Protein AF-A0A2A2H842-F1 (afdb_monomer_lite)

pLDDT: mean 81.07, std 11.52, range [37.94, 93.62]

Foldseek 3Di:
DDDDDPDPVCVLPDPQWDDDPFFIWHQDPVRDIHTQGTPPDDSVSSVVSVVVVVCVVVVCVDPVNVVVVVCVDPVLVPDDPVVNVVVVVVVVVVPDPPD

Sequence (99 aa):
MARKRKNKEDNKLPSRVSKSKSSYYLKTKENKTIILGPLSMSMSELWSIYENKIHNIKKLLSFKELWNMYLNSRHFSELSVRSQKDKHCQCQLNSDPLC

Radius of gyration: 21.05 Å; chains: 1; bounding box: 42×31×56 Å

Structure (mmCIF, N/CA/C/O backbone):
data_AF-A0A2A2H842-F1
#
_entry.id   AF-A0A2A2H842-F1
#
loop_
_atom_site.group_PDB
_atom_site.id
_atom_site.type_symbol
_atom_site.label_atom_id
_atom_site.label_alt_id
_atom_site.label_comp_id
_atom_site.label_asym_id
_atom_site.label_entity_id
_atom_site.label_seq_id
_atom_site.pdbx_PDB_ins_code
_atom_site.Cartn_x
_atom_site.Cartn_y
_atom_site.Cartn_z
_atom_site.occupancy
_atom_site.B_iso_or_equiv
_atom_site.auth_seq_id
_atom_site.auth_comp_id
_atom_site.auth_asym_id
_atom_site.auth_atom_id
_atom_site.pdbx_PDB_model_num
ATOM 1 N N . MET A 1 1 ? -11.553 -20.986 -2.020 1.00 51.44 1 MET A N 1
ATOM 2 C CA . MET A 1 1 ? -12.494 -19.856 -1.817 1.00 51.44 1 MET A CA 1
ATOM 3 C C . MET A 1 1 ? -12.087 -19.062 -0.582 1.00 51.44 1 MET A C 1
ATOM 5 O O . MET A 1 1 ? -11.661 -19.675 0.391 1.00 51.44 1 MET A O 1
ATOM 9 N N . ALA A 1 2 ? -12.169 -17.727 -0.607 1.00 66.69 2 ALA A N 1
ATOM 10 C CA . ALA A 1 2 ? -11.853 -16.905 0.565 1.00 66.69 2 ALA A CA 1
ATOM 11 C C . ALA A 1 2 ? -12.814 -17.230 1.724 1.00 66.69 2 ALA A C 1
ATOM 13 O O . ALA A 1 2 ? -14.026 -17.319 1.525 1.00 66.69 2 ALA A O 1
ATOM 14 N N . ARG A 1 3 ? -12.282 -17.439 2.935 1.00 77.50 3 ARG A N 1
ATOM 15 C CA . ARG A 1 3 ? -13.103 -17.752 4.112 1.00 77.50 3 ARG A CA 1
ATOM 16 C C . ARG A 1 3 ? -13.932 -16.524 4.496 1.00 77.50 3 ARG A C 1
ATOM 18 O O . ARG A 1 3 ? -13.392 -15.421 4.577 1.00 77.50 3 ARG A O 1
ATOM 25 N N . LYS A 1 4 ? -15.228 -16.719 4.759 1.00 79.62 4 LYS A N 1
ATOM 26 C CA . LYS A 1 4 ? -16.096 -15.663 5.305 1.00 79.62 4 LYS A CA 1
ATOM 27 C C . LYS A 1 4 ? -15.535 -15.178 6.646 1.00 79.62 4 LYS A C 1
ATOM 29 O O . LYS A 1 4 ? -14.967 -15.964 7.411 1.00 79.62 4 LYS A O 1
ATOM 34 N N . ARG A 1 5 ? -15.671 -13.879 6.920 1.00 82.94 5 ARG A N 1
ATOM 35 C CA . ARG A 1 5 ? -15.220 -13.281 8.183 1.00 82.94 5 ARG A CA 1
ATOM 36 C C . ARG A 1 5 ? -16.032 -13.853 9.347 1.00 82.94 5 ARG A C 1
ATOM 38 O O . ARG A 1 5 ? -17.214 -14.146 9.192 1.00 82.94 5 ARG A O 1
ATOM 45 N N . LYS A 1 6 ? -15.388 -14.010 10.511 1.00 82.50 6 LYS A N 1
ATOM 46 C CA . LYS A 1 6 ? -16.052 -14.493 11.736 1.00 82.50 6 LYS A CA 1
ATOM 47 C C . LYS A 1 6 ? -17.104 -13.494 12.234 1.00 82.50 6 LYS A C 1
ATOM 49 O O . LYS A 1 6 ? -18.196 -13.899 12.605 1.00 82.50 6 LYS A O 1
ATOM 54 N N . ASN A 1 7 ? -16.789 -12.199 12.179 1.00 84.25 7 ASN A N 1
ATOM 55 C CA . ASN A 1 7 ? -17.705 -11.127 12.560 1.00 84.25 7 ASN A CA 1
ATOM 56 C C . ASN A 1 7 ? -18.415 -10.566 11.326 1.00 84.25 7 ASN A C 1
ATOM 58 O O . ASN A 1 7 ? -17.754 -10.206 10.350 1.00 84.25 7 ASN A O 1
ATOM 62 N N . LYS A 1 8 ? -19.746 -10.436 11.393 1.00 83.62 8 LYS A N 1
ATOM 63 C CA . LYS A 1 8 ? -20.558 -9.875 10.299 1.00 83.62 8 LYS A CA 1
ATOM 64 C C . LYS A 1 8 ? -20.314 -8.378 10.084 1.00 83.62 8 LYS A C 1
ATOM 66 O O . LYS A 1 8 ? -20.275 -7.944 8.938 1.00 83.62 8 LYS A O 1
ATOM 71 N N . GLU A 1 9 ? -20.065 -7.617 11.148 1.00 82.56 9 GLU A N 1
ATOM 72 C CA . GLU A 1 9 ? -19.774 -6.175 11.050 1.00 82.56 9 GLU A CA 1
ATOM 73 C C . GLU A 1 9 ? -18.519 -5.872 10.224 1.00 82.56 9 GLU A C 1
ATOM 75 O O . GLU A 1 9 ? -18.445 -4.868 9.517 1.00 82.56 9 GLU A O 1
ATOM 80 N N . ASP A 1 10 ? -17.551 -6.790 10.237 1.00 82.88 10 ASP A N 1
ATOM 81 C CA . ASP A 1 10 ? -16.288 -6.630 9.521 1.00 82.88 10 ASP A CA 1
ATOM 82 C C . ASP A 1 10 ? -16.440 -6.859 8.006 1.00 82.88 10 ASP A C 1
ATOM 84 O O . ASP A 1 10 ? -15.478 -6.670 7.264 1.00 82.88 10 ASP A O 1
ATOM 88 N N . ASN A 1 11 ? -17.623 -7.253 7.517 1.00 84.00 11 ASN A N 1
ATOM 89 C CA . ASN A 1 11 ? -17.885 -7.422 6.082 1.00 84.00 11 ASN A CA 1
ATOM 90 C C . ASN A 1 11 ? -17.833 -6.099 5.307 1.00 84.00 11 ASN A C 1
ATOM 92 O O . ASN A 1 11 ? -17.587 -6.119 4.106 1.00 84.00 11 ASN A O 1
ATOM 96 N N . LYS A 1 12 ? -18.023 -4.966 5.993 1.00 86.88 12 LYS A N 1
ATOM 97 C CA . LYS A 1 12 ? -17.911 -3.619 5.413 1.00 86.88 12 LYS A CA 1
ATOM 98 C C . LYS A 1 12 ? -16.454 -3.204 5.167 1.00 86.88 12 LYS A C 1
ATOM 100 O O . LYS A 1 12 ? -16.203 -2.216 4.484 1.00 86.88 12 LYS A O 1
ATOM 105 N N . LEU A 1 13 ? -15.491 -3.929 5.749 1.00 88.44 13 LEU A N 1
ATOM 106 C CA . LEU A 1 13 ? -14.075 -3.589 5.653 1.00 88.44 13 LEU A CA 1
ATOM 107 C C . LEU A 1 13 ? -13.489 -3.995 4.293 1.00 88.44 13 LEU A C 1
ATOM 109 O O . LEU A 1 13 ? -13.808 -5.083 3.792 1.00 88.44 13 LEU A O 1
ATOM 113 N N . PRO A 1 14 ? -12.536 -3.206 3.762 1.00 86.94 14 PRO A N 1
ATOM 114 C CA . PRO A 1 14 ? -11.838 -3.532 2.528 1.00 86.94 14 PRO A CA 1
ATOM 115 C C . PRO A 1 14 ? -11.165 -4.908 2.570 1.00 86.94 14 PRO A C 1
ATOM 117 O O . PRO A 1 14 ? -10.893 -5.492 3.629 1.00 86.94 14 PRO A O 1
ATOM 120 N N . SER A 1 15 ? -10.862 -5.441 1.387 1.00 87.00 15 SER A N 1
ATOM 121 C CA . SER A 1 15 ? -10.241 -6.759 1.266 1.00 87.00 15 SER A CA 1
ATOM 122 C C . SER A 1 15 ? -8.933 -6.832 2.062 1.00 87.00 15 SER A C 1
ATOM 124 O O . SER A 1 15 ? -8.121 -5.910 2.032 1.00 87.00 15 SER A O 1
ATOM 126 N N . ARG A 1 16 ? -8.721 -7.937 2.791 1.00 87.06 16 ARG A N 1
ATOM 127 C CA . ARG A 1 16 ? -7.510 -8.186 3.604 1.00 87.06 16 ARG A CA 1
ATOM 128 C C . ARG A 1 16 ? -7.247 -7.159 4.722 1.00 87.06 16 ARG A C 1
ATOM 130 O O . ARG A 1 16 ? -6.219 -7.264 5.394 1.00 87.06 16 ARG A O 1
ATOM 137 N N . VAL A 1 17 ? -8.170 -6.225 4.963 1.00 90.62 17 VAL A N 1
ATOM 138 C CA . VAL A 1 17 ? -8.145 -5.310 6.110 1.00 90.62 17 VAL A CA 1
ATOM 139 C C . VAL A 1 17 ? -8.872 -5.953 7.276 1.00 90.62 17 VAL A C 1
ATOM 141 O O . VAL A 1 17 ? -9.987 -6.447 7.125 1.00 90.62 17 VAL A O 1
ATOM 144 N N . SER A 1 18 ? -8.241 -5.978 8.442 1.00 88.81 18 SER A N 1
ATOM 145 C CA . SER A 1 18 ? -8.811 -6.503 9.683 1.00 88.81 18 SER A CA 1
ATOM 146 C C . SER A 1 18 ? -8.583 -5.518 10.822 1.00 88.81 18 SER A C 1
ATOM 148 O O . SER A 1 18 ? -7.689 -4.674 10.758 1.00 88.81 18 SER A O 1
ATOM 150 N N . LYS A 1 19 ? -9.405 -5.624 11.865 1.00 89.62 19 LYS A N 1
ATOM 151 C CA . LYS A 1 19 ? -9.253 -4.833 13.084 1.00 89.62 19 LYS A CA 1
ATOM 152 C C . LYS A 1 19 ? -8.407 -5.573 14.115 1.00 89.62 19 LYS A C 1
ATOM 154 O O . LYS A 1 19 ? -8.543 -6.784 14.293 1.00 89.62 19 LYS A O 1
ATOM 159 N N . SER A 1 20 ? -7.521 -4.834 14.763 1.00 88.81 20 SER A N 1
ATOM 160 C CA . SER A 1 20 ? -6.872 -5.197 16.019 1.00 88.81 20 SER A CA 1
ATOM 161 C C . SER A 1 20 ? -7.640 -4.557 17.183 1.00 88.81 20 SER A C 1
ATOM 163 O O . SER A 1 20 ? -8.666 -3.909 16.978 1.00 88.81 20 SER A O 1
ATOM 165 N N . LYS A 1 21 ? -7.135 -4.710 18.410 1.00 86.31 21 LYS A N 1
ATOM 166 C CA . LYS A 1 21 ? -7.689 -4.065 19.608 1.00 86.31 21 LYS A CA 1
ATOM 167 C C . LYS A 1 21 ? -7.634 -2.530 19.531 1.00 86.31 21 LYS A C 1
ATOM 169 O O . LYS A 1 21 ? -8.482 -1.877 20.121 1.00 86.31 21 LYS A O 1
ATOM 174 N N . SER A 1 22 ? -6.663 -1.967 18.808 1.00 84.88 22 SER A N 1
ATOM 175 C CA . SER A 1 22 ? -6.407 -0.517 18.758 1.00 84.88 22 SER A CA 1
ATOM 176 C C . SER A 1 22 ? -6.409 0.102 17.354 1.00 84.88 22 SER A C 1
ATOM 178 O O . SER A 1 22 ? -6.510 1.321 17.226 1.00 84.88 22 SER A O 1
ATOM 180 N N . SER A 1 23 ? -6.288 -0.697 16.291 1.00 90.31 23 SER A N 1
ATOM 181 C CA . SER A 1 23 ? -6.039 -0.176 14.942 1.00 90.31 23 SER A CA 1
ATOM 182 C C . SER A 1 23 ? -6.575 -1.071 13.829 1.00 90.31 23 SER A C 1
ATOM 184 O O . SER A 1 23 ? -6.741 -2.282 13.997 1.00 90.31 23 SER A O 1
ATOM 186 N N . TYR A 1 24 ? -6.806 -0.471 12.662 1.00 91.88 24 TYR A N 1
ATOM 187 C CA . TYR A 1 24 ? -7.026 -1.191 11.413 1.00 91.88 24 TYR A CA 1
ATOM 188 C C . TYR A 1 24 ? -5.687 -1.526 10.762 1.00 91.88 24 TYR A C 1
ATOM 190 O O . TYR A 1 24 ? -4.803 -0.673 10.643 1.00 91.88 24 TYR A O 1
ATOM 198 N N . TYR A 1 25 ? -5.541 -2.763 10.298 1.00 92.62 25 TYR A N 1
ATOM 199 C CA . TYR A 1 25 ? -4.333 -3.220 9.624 1.00 92.62 25 TYR A CA 1
ATOM 200 C C . TYR A 1 25 ? -4.657 -4.000 8.350 1.00 92.62 25 TYR A C 1
ATOM 202 O O . TYR A 1 25 ? -5.665 -4.702 8.250 1.00 92.62 25 TYR A O 1
ATOM 210 N N . LEU A 1 26 ? -3.763 -3.895 7.374 1.00 91.44 26 LEU A N 1
ATOM 211 C CA . LEU A 1 26 ? -3.800 -4.588 6.096 1.00 91.44 26 LEU A CA 1
ATOM 212 C C . LEU A 1 26 ? -2.773 -5.724 6.099 1.00 91.44 26 LEU A C 1
ATOM 214 O O . LEU A 1 26 ? -1.583 -5.481 6.300 1.00 91.44 26 LEU A O 1
ATOM 218 N N . LYS A 1 27 ? -3.212 -6.956 5.817 1.00 90.00 27 LYS A N 1
ATOM 219 C CA . LYS A 1 27 ? -2.294 -8.072 5.535 1.00 90.00 27 LYS A CA 1
ATOM 220 C C . LYS A 1 27 ? -1.974 -8.112 4.044 1.00 90.00 27 LYS A C 1
ATOM 222 O O . LYS A 1 27 ? -2.829 -8.480 3.237 1.00 90.00 27 LYS A O 1
ATOM 227 N N . THR A 1 28 ? -0.751 -7.764 3.665 1.00 86.81 28 THR A N 1
ATOM 228 C CA . THR A 1 28 ? -0.286 -7.815 2.265 1.00 86.81 28 THR A CA 1
ATOM 229 C C . THR A 1 28 ? -0.105 -9.253 1.766 1.00 86.81 28 THR A C 1
ATOM 231 O O . THR A 1 28 ? -0.199 -10.204 2.546 1.00 86.81 28 THR A O 1
ATOM 234 N N . LYS A 1 29 ? 0.103 -9.433 0.451 1.00 82.38 29 LYS A N 1
ATOM 235 C CA . LYS A 1 29 ? 0.364 -10.753 -0.164 1.00 82.38 29 LYS A CA 1
ATOM 236 C C . LYS A 1 29 ? 1.629 -11.416 0.391 1.00 82.38 29 LYS A C 1
ATOM 238 O O . LYS A 1 29 ? 1.632 -12.624 0.563 1.00 82.38 29 LYS A O 1
ATOM 243 N N . GLU A 1 30 ? 2.622 -10.618 0.764 1.00 84.12 30 GLU A N 1
ATOM 244 C CA . GLU A 1 30 ? 3.905 -11.048 1.334 1.00 84.12 30 GLU A CA 1
ATOM 245 C C . GLU A 1 30 ? 3.838 -11.327 2.847 1.00 84.12 30 GLU A C 1
ATOM 247 O O . GLU A 1 30 ? 4.858 -11.326 3.526 1.00 84.12 30 GLU A O 1
ATOM 252 N N . ASN A 1 31 ? 2.637 -11.488 3.414 1.00 80.44 31 ASN A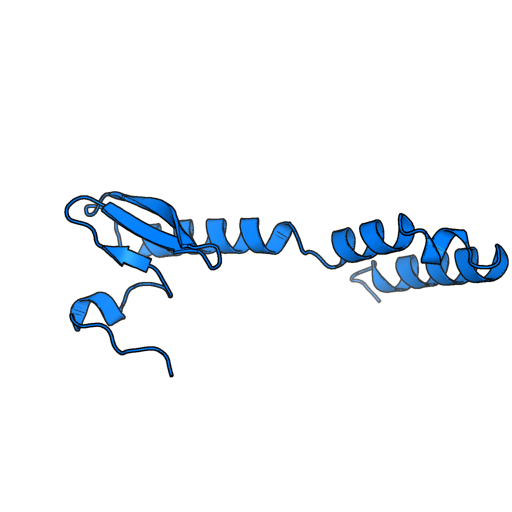 N 1
ATOM 253 C CA . ASN A 1 31 ? 2.397 -11.644 4.856 1.00 80.44 31 ASN A CA 1
ATOM 254 C C . ASN A 1 31 ? 2.893 -10.481 5.741 1.00 80.44 31 ASN A C 1
ATOM 256 O O . ASN A 1 31 ? 2.808 -10.565 6.966 1.00 80.44 31 ASN A O 1
ATOM 260 N N . LYS A 1 32 ? 3.323 -9.357 5.156 1.00 86.81 32 LYS A N 1
ATOM 261 C CA . LYS A 1 32 ? 3.641 -8.131 5.898 1.00 86.81 32 LYS A CA 1
ATOM 262 C 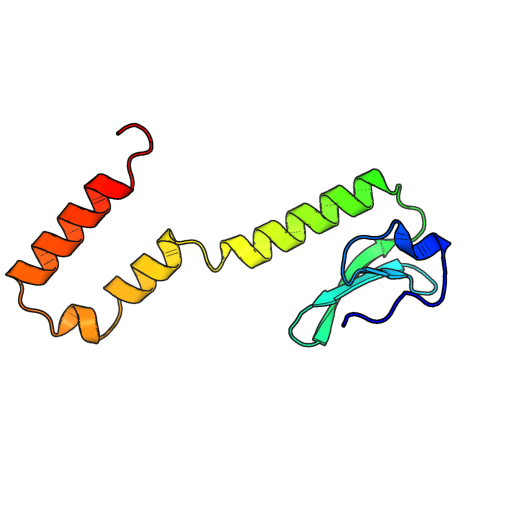C . LYS A 1 32 ? 2.359 -7.440 6.352 1.00 86.81 32 LYS A C 1
ATOM 264 O O . LYS A 1 32 ? 1.371 -7.385 5.607 1.00 86.81 32 LYS A O 1
ATOM 269 N N . THR A 1 33 ? 2.394 -6.885 7.559 1.00 88.94 33 THR A N 1
ATOM 270 C CA . THR A 1 33 ? 1.264 -6.177 8.168 1.00 88.94 33 THR A CA 1
ATOM 271 C C . THR A 1 33 ? 1.505 -4.677 8.090 1.00 88.94 33 THR A C 1
ATOM 273 O O . THR A 1 33 ? 2.484 -4.183 8.638 1.00 88.94 33 THR A O 1
ATOM 276 N N . ILE A 1 34 ? 0.616 -3.954 7.412 1.00 89.56 34 ILE A N 1
ATOM 277 C CA . ILE A 1 34 ? 0.683 -2.495 7.288 1.00 89.56 34 ILE A CA 1
ATOM 278 C C . ILE A 1 34 ? -0.440 -1.893 8.126 1.00 89.56 34 ILE A C 1
ATOM 280 O O . ILE A 1 34 ? -1.613 -2.181 7.893 1.00 89.56 34 ILE A O 1
ATOM 284 N N . ILE A 1 35 ? -0.097 -1.034 9.081 1.00 91.69 35 ILE A N 1
ATOM 285 C CA . ILE A 1 35 ? -1.083 -0.318 9.898 1.00 91.69 35 ILE A CA 1
ATOM 286 C C . ILE A 1 35 ? -1.718 0.779 9.036 1.00 91.69 35 ILE A C 1
ATOM 288 O O . ILE A 1 35 ? -1.010 1.535 8.370 1.00 91.69 35 ILE A O 1
ATOM 292 N N . LEU A 1 36 ? -3.052 0.823 8.981 1.00 89.62 36 LEU A N 1
ATOM 293 C CA . LEU A 1 36 ? -3.811 1.818 8.218 1.00 89.62 36 LEU A CA 1
ATOM 294 C C . LEU A 1 36 ? -4.138 3.049 9.062 1.00 89.62 36 LEU A C 1
ATOM 296 O O . LEU A 1 36 ? -3.937 4.156 8.578 1.00 89.62 36 LEU A O 1
ATOM 300 N N . GLY A 1 37 ? -4.583 2.847 10.304 1.00 90.81 37 GLY A N 1
ATOM 301 C CA . GLY A 1 37 ? -4.990 3.928 11.199 1.00 90.81 37 GLY A CA 1
ATOM 302 C C . GLY A 1 37 ? -5.634 3.427 12.499 1.00 90.81 37 GLY A C 1
ATOM 303 O O . GLY A 1 37 ? -5.775 2.211 12.685 1.00 90.81 37 GLY A O 1
ATOM 304 N N . PRO A 1 38 ? -6.001 4.342 13.411 1.00 91.25 38 PRO A N 1
ATOM 305 C CA . PRO A 1 38 ? -6.668 4.021 14.672 1.00 91.25 38 PRO A CA 1
ATOM 306 C C . PRO A 1 38 ? -8.124 3.578 14.462 1.00 91.25 38 PRO A C 1
ATOM 308 O O . PRO A 1 38 ? -8.738 3.860 13.434 1.00 91.25 38 PRO A O 1
ATOM 311 N N . LEU A 1 39 ? -8.697 2.895 15.458 1.00 87.38 39 LEU A N 1
ATOM 312 C CA . LEU A 1 39 ? -10.080 2.400 15.393 1.00 87.38 39 LEU A CA 1
ATOM 313 C C . LEU A 1 39 ? -11.149 3.508 15.437 1.00 87.38 39 LEU A C 1
ATOM 315 O O . LEU A 1 39 ? -12.294 3.254 15.074 1.00 87.38 39 LEU A O 1
ATOM 319 N N . SER A 1 40 ? -10.768 4.712 15.872 1.00 87.56 40 SER A N 1
ATOM 320 C CA . SER A 1 40 ? -11.624 5.902 15.928 1.00 87.56 40 SER A CA 1
ATOM 321 C C . SER A 1 40 ? -11.891 6.536 14.563 1.00 87.56 40 SER A C 1
ATOM 323 O O . SER A 1 40 ? -12.730 7.428 14.476 1.00 87.56 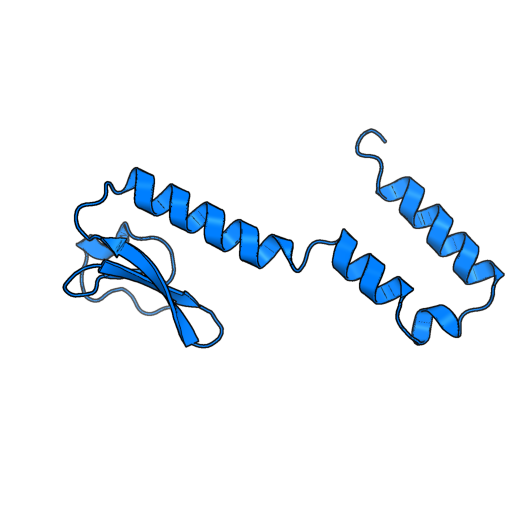40 SER A O 1
ATOM 325 N N . MET A 1 41 ? -11.176 6.121 13.512 1.00 87.75 41 MET A N 1
ATOM 326 C CA . MET A 1 41 ? -11.311 6.746 12.200 1.00 87.75 41 MET A CA 1
ATOM 327 C C . MET A 1 41 ? -12.651 6.421 11.536 1.00 87.75 41 MET A C 1
ATOM 329 O O . MET A 1 41 ? -13.212 5.334 11.720 1.00 87.75 41 MET A O 1
ATOM 333 N N . SER A 1 42 ? -13.131 7.351 10.711 1.00 91.38 42 SER A N 1
ATOM 334 C CA . SER A 1 42 ? -14.333 7.134 9.913 1.00 91.38 42 SER A CA 1
ATOM 335 C C . SER A 1 42 ? -14.097 6.053 8.852 1.00 91.38 42 SER A C 1
ATOM 337 O O . SER A 1 42 ? -12.983 5.847 8.360 1.00 91.38 42 SER A O 1
ATOM 339 N N . MET A 1 43 ? -15.161 5.342 8.472 1.00 89.31 43 MET A N 1
ATOM 340 C CA . MET A 1 43 ? -15.063 4.310 7.435 1.00 89.31 43 MET A CA 1
ATOM 341 C C . MET A 1 43 ? -14.577 4.915 6.106 1.00 89.31 43 MET A C 1
ATOM 343 O O . MET A 1 43 ? -13.736 4.323 5.438 1.00 89.31 43 MET A O 1
ATOM 347 N N . SER A 1 44 ? -15.041 6.117 5.754 1.00 90.31 44 SER A N 1
ATOM 348 C CA . SER A 1 44 ? -14.656 6.823 4.526 1.00 90.31 44 SER A CA 1
ATOM 349 C C . SER A 1 44 ? -13.156 7.127 4.467 1.00 90.31 44 SER A C 1
ATOM 351 O O . SER A 1 44 ? -12.506 6.850 3.459 1.00 90.31 44 SER A O 1
ATOM 353 N N . GLU A 1 45 ? -12.577 7.628 5.561 1.00 91.56 45 GLU A N 1
ATOM 354 C CA . GLU A 1 45 ? -11.131 7.859 5.649 1.00 91.56 45 GLU A CA 1
ATOM 355 C C . GLU A 1 45 ? -10.342 6.551 5.528 1.00 91.56 45 GLU A C 1
ATOM 357 O O . GLU A 1 45 ? -9.321 6.505 4.839 1.00 91.56 45 GLU A O 1
ATOM 362 N N . LEU A 1 46 ? -10.823 5.464 6.148 1.00 92.31 46 LEU A N 1
ATOM 363 C CA . LEU A 1 46 ? -10.172 4.155 6.058 1.00 92.31 46 LEU A CA 1
ATOM 364 C C . LEU A 1 46 ? -10.094 3.666 4.606 1.00 92.31 46 LEU A C 1
ATOM 366 O O . LEU A 1 46 ? -9.049 3.162 4.185 1.00 92.31 46 LEU A O 1
ATOM 370 N N . TRP A 1 47 ? -11.183 3.823 3.847 1.00 92.25 47 TRP A N 1
ATOM 371 C CA . TRP A 1 47 ? -11.236 3.469 2.428 1.00 92.25 47 TRP A CA 1
ATOM 372 C C . TRP A 1 47 ? -10.262 4.306 1.597 1.00 92.25 47 TRP A C 1
ATOM 374 O O . TRP A 1 47 ? -9.472 3.730 0.852 1.00 92.25 47 TRP A O 1
ATOM 384 N N . SER A 1 48 ? -10.226 5.624 1.803 1.00 93.62 48 SER A N 1
ATOM 385 C CA . SER A 1 48 ? -9.296 6.515 1.095 1.00 93.62 48 SER A CA 1
ATOM 386 C C . SER A 1 48 ? -7.825 6.148 1.351 1.00 93.62 48 SER A C 1
ATOM 388 O O . SER A 1 48 ? -7.033 5.991 0.418 1.00 93.62 48 SER A O 1
ATOM 390 N N . ILE A 1 49 ? -7.441 5.902 2.611 1.00 92.56 49 ILE A N 1
ATOM 391 C CA . ILE A 1 49 ? -6.069 5.480 2.950 1.00 92.56 49 ILE A CA 1
ATOM 392 C C . ILE A 1 49 ? -5.739 4.115 2.331 1.00 92.56 49 ILE A C 1
ATOM 394 O O . ILE A 1 49 ? -4.621 3.899 1.848 1.00 92.56 49 ILE A O 1
ATOM 398 N N . TYR A 1 50 ? -6.688 3.178 2.359 1.00 93.12 50 TYR A N 1
ATOM 399 C CA . TYR A 1 50 ? -6.519 1.860 1.755 1.00 93.12 50 TYR A CA 1
ATOM 400 C C . TYR A 1 50 ? -6.289 1.960 0.241 1.00 93.12 50 TYR A C 1
ATOM 402 O O . TYR A 1 50 ? -5.341 1.357 -0.268 1.00 93.12 50 TYR A O 1
ATOM 410 N N . GLU A 1 51 ? -7.102 2.743 -0.466 1.00 91.88 51 GLU A N 1
ATOM 411 C CA . GLU A 1 51 ? -6.984 2.940 -1.912 1.00 91.88 51 GLU A CA 1
ATOM 412 C C . GLU A 1 51 ? -5.646 3.562 -2.291 1.00 91.88 51 GLU A C 1
ATOM 414 O O . GLU A 1 51 ? -4.946 3.018 -3.145 1.00 91.88 51 GLU A O 1
ATOM 419 N N . ASN A 1 52 ? -5.224 4.608 -1.580 1.00 91.00 52 ASN A N 1
ATOM 420 C CA . ASN A 1 52 ? -3.922 5.237 -1.789 1.00 91.00 52 ASN A CA 1
ATOM 421 C C . ASN A 1 52 ? -2.766 4.240 -1.607 1.00 91.00 52 ASN A C 1
ATOM 423 O O . ASN A 1 52 ? -1.830 4.202 -2.408 1.00 91.00 52 ASN A O 1
ATOM 427 N N . LYS A 1 53 ? -2.838 3.365 -0.595 1.00 89.00 53 LYS A N 1
ATOM 428 C CA . LYS A 1 53 ? -1.819 2.325 -0.377 1.00 89.00 53 LYS A CA 1
ATOM 429 C C . LYS A 1 53 ? -1.810 1.272 -1.479 1.00 89.00 53 LYS A C 1
ATOM 431 O O . LYS A 1 53 ? -0.735 0.897 -1.944 1.00 89.00 53 LYS A O 1
ATOM 436 N N . ILE A 1 54 ? -2.976 0.800 -1.916 1.00 86.81 54 ILE A N 1
ATOM 437 C CA . ILE A 1 54 ? -3.073 -0.163 -3.021 1.00 86.81 54 ILE A CA 1
ATOM 438 C C . ILE A 1 54 ? -2.584 0.457 -4.328 1.00 86.81 54 ILE A C 1
ATOM 440 O O . ILE A 1 54 ? -1.864 -0.204 -5.076 1.00 86.81 54 ILE A O 1
ATOM 444 N N . HIS A 1 55 ? -2.938 1.714 -4.590 1.00 86.12 55 HIS A N 1
ATOM 445 C CA . HIS A 1 55 ? -2.463 2.457 -5.746 1.00 86.12 55 HIS A CA 1
ATOM 446 C C . HIS A 1 55 ? -0.937 2.566 -5.737 1.00 86.12 55 HIS A C 1
ATOM 448 O O . HIS A 1 55 ? -0.305 2.231 -6.731 1.00 86.12 55 HIS A O 1
ATOM 454 N N . ASN A 1 56 ? -0.327 2.923 -4.606 1.00 84.69 56 ASN A N 1
ATOM 455 C CA . ASN A 1 56 ? 1.130 3.011 -4.492 1.00 84.69 56 ASN A CA 1
ATOM 456 C C . ASN A 1 56 ? 1.829 1.662 -4.712 1.00 84.69 56 ASN A C 1
ATOM 458 O O . ASN A 1 56 ? 2.860 1.616 -5.374 1.00 84.69 56 ASN A O 1
ATOM 462 N N . ILE A 1 57 ? 1.253 0.558 -4.223 1.00 78.69 57 ILE A N 1
ATOM 463 C CA . ILE A 1 57 ? 1.784 -0.790 -4.484 1.00 78.69 57 ILE A CA 1
ATOM 464 C C . ILE A 1 57 ? 1.679 -1.138 -5.975 1.00 78.69 57 ILE A C 1
ATOM 466 O O . ILE A 1 57 ? 2.619 -1.684 -6.543 1.00 78.69 57 ILE A O 1
ATOM 470 N N . LYS A 1 58 ? 0.548 -0.828 -6.621 1.00 75.81 58 LYS A N 1
ATOM 471 C CA . LYS A 1 58 ? 0.355 -1.065 -8.061 1.00 75.81 58 LYS A CA 1
ATOM 472 C C . LYS A 1 58 ? 1.239 -0.169 -8.925 1.00 75.81 58 LYS A C 1
ATOM 474 O O . LYS A 1 58 ? 1.661 -0.606 -9.989 1.00 75.81 58 LYS A O 1
ATOM 479 N N . LYS A 1 59 ? 1.514 1.058 -8.473 1.00 70.12 59 LYS A N 1
ATOM 480 C CA . LYS A 1 59 ? 2.312 2.043 -9.204 1.00 70.12 59 LYS A CA 1
ATOM 481 C C . LYS A 1 59 ? 3.708 1.525 -9.530 1.00 70.12 59 LYS A C 1
ATOM 483 O O . LYS A 1 59 ? 4.170 1.905 -10.584 1.00 70.12 59 LYS A O 1
ATOM 488 N N . LEU A 1 60 ? 4.285 0.654 -8.690 1.00 64.44 60 LEU A N 1
ATOM 489 C CA . LEU A 1 60 ? 5.587 -0.012 -8.886 1.00 64.44 60 LEU A CA 1
ATOM 490 C C . LEU A 1 60 ? 5.609 -1.072 -10.005 1.00 64.44 60 LEU A C 1
ATOM 492 O O . LEU A 1 60 ? 6.663 -1.620 -10.316 1.00 64.44 60 LEU A O 1
ATOM 496 N N . LEU A 1 61 ? 4.447 -1.437 -10.547 1.00 70.50 61 LEU A N 1
ATOM 497 C CA . LEU A 1 61 ? 4.302 -2.392 -11.646 1.00 70.50 61 LEU A CA 1
ATOM 498 C C . LEU A 1 61 ? 3.500 -1.753 -12.783 1.00 70.50 61 LEU A C 1
ATOM 500 O O . LEU A 1 61 ? 2.649 -2.394 -13.404 1.00 70.50 61 LEU A O 1
ATOM 504 N N . SER A 1 62 ? 3.711 -0.459 -13.020 1.00 77.06 62 SER A N 1
ATOM 505 C CA . SER A 1 62 ? 3.087 0.214 -14.156 1.00 77.06 62 SER A CA 1
ATOM 506 C C . SER A 1 62 ? 3.643 -0.344 -15.473 1.00 77.06 62 SER A C 1
ATOM 508 O O . SER A 1 62 ? 4.797 -0.770 -15.544 1.00 77.06 62 SER A O 1
ATOM 510 N N . PHE A 1 63 ? 2.846 -0.315 -16.549 1.00 80.69 63 PHE A N 1
ATOM 511 C CA . PHE A 1 63 ? 3.307 -0.744 -17.879 1.00 80.69 63 PHE A CA 1
ATOM 512 C C . PHE A 1 63 ? 4.609 -0.041 -18.284 1.00 80.69 63 PHE A C 1
ATOM 514 O O . PHE A 1 63 ? 5.514 -0.671 -18.819 1.00 80.69 63 PHE A O 1
ATOM 521 N N . LYS A 1 64 ? 4.731 1.249 -17.953 1.00 81.38 64 LYS A N 1
ATOM 522 C CA . LYS A 1 64 ? 5.929 2.046 -18.217 1.00 81.38 64 LYS A CA 1
ATOM 523 C C . LYS A 1 64 ? 7.173 1.474 -17.535 1.00 81.38 64 LYS A C 1
ATOM 525 O O . LYS A 1 64 ? 8.222 1.396 -18.162 1.00 81.38 64 LYS A O 1
ATOM 530 N N . GLU A 1 65 ? 7.079 1.067 -16.273 1.00 80.75 65 GLU A N 1
ATOM 531 C CA . GLU A 1 65 ? 8.214 0.468 -15.560 1.00 80.75 65 GLU A CA 1
ATOM 532 C C . GLU A 1 65 ? 8.545 -0.920 -16.094 1.00 80.75 65 GLU A C 1
ATOM 534 O O . GLU A 1 65 ? 9.716 -1.203 -16.321 1.00 80.75 65 GLU A O 1
ATOM 539 N N . LEU A 1 66 ? 7.535 -1.752 -16.370 1.00 84.88 66 LEU A N 1
ATOM 540 C CA . LEU A 1 66 ? 7.740 -3.059 -17.003 1.00 84.88 66 LEU A CA 1
ATOM 541 C C . LEU A 1 66 ? 8.428 -2.912 -18.364 1.00 84.88 66 LEU A C 1
ATOM 543 O O . LEU A 1 66 ? 9.342 -3.669 -18.688 1.00 84.88 66 LEU A O 1
ATOM 547 N N . TRP A 1 67 ? 8.032 -1.903 -19.138 1.00 85.50 67 TRP A N 1
ATOM 548 C CA . TRP A 1 67 ? 8.640 -1.601 -20.422 1.00 85.50 67 TRP A CA 1
ATOM 549 C C . TRP A 1 67 ? 10.081 -1.101 -20.282 1.00 85.50 67 TRP A C 1
ATOM 551 O O . TRP A 1 67 ? 10.970 -1.568 -20.987 1.00 85.50 67 TRP A O 1
ATOM 561 N N . ASN A 1 68 ? 10.350 -0.216 -19.322 1.00 83.25 68 ASN A N 1
ATOM 562 C CA . ASN A 1 68 ? 11.714 0.221 -19.020 1.00 83.25 68 ASN A CA 1
ATOM 563 C C . ASN A 1 68 ? 12.599 -0.947 -18.558 1.00 83.25 68 ASN A C 1
ATOM 565 O O . ASN A 1 68 ? 13.750 -1.049 -18.974 1.00 83.25 68 ASN A O 1
ATOM 569 N N . MET A 1 69 ? 12.067 -1.860 -1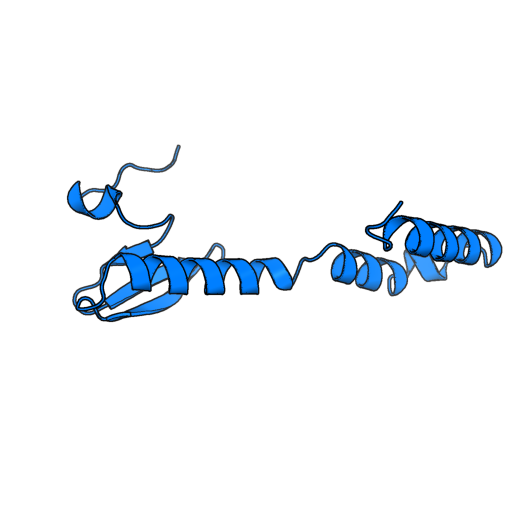7.740 1.00 85.25 69 MET A N 1
ATOM 570 C CA . MET A 1 69 ? 12.768 -3.087 -17.349 1.00 85.25 69 MET A CA 1
ATOM 571 C C . MET A 1 69 ? 13.069 -3.975 -18.560 1.00 85.25 69 MET A C 1
ATOM 573 O O . MET A 1 69 ? 14.158 -4.538 -18.639 1.00 85.25 69 MET A O 1
ATOM 577 N N . TYR A 1 70 ? 12.138 -4.074 -19.512 1.00 86.88 70 TYR A N 1
ATOM 578 C CA . TYR A 1 70 ? 12.346 -4.803 -20.761 1.00 86.88 70 TYR A CA 1
ATOM 579 C C . TYR A 1 70 ? 13.444 -4.168 -21.625 1.00 86.88 70 TYR A C 1
ATOM 581 O O . TYR A 1 70 ? 14.341 -4.882 -22.071 1.00 86.88 70 TYR A O 1
ATOM 589 N N . LEU A 1 71 ? 13.434 -2.843 -21.804 1.00 84.69 71 LEU A N 1
ATOM 590 C CA . LEU A 1 71 ? 14.479 -2.123 -22.547 1.00 84.69 71 LEU A CA 1
ATOM 591 C C . LEU A 1 71 ? 15.867 -2.284 -21.906 1.00 84.69 71 LEU A C 1
ATOM 593 O O . LEU A 1 71 ? 16.863 -2.388 -22.614 1.00 84.69 71 LEU A O 1
ATOM 597 N N . ASN A 1 72 ? 15.925 -2.368 -20.575 1.00 84.12 72 ASN A N 1
ATOM 598 C CA . ASN A 1 72 ? 17.162 -2.601 -19.825 1.00 84.12 72 ASN A CA 1
ATOM 599 C C . ASN A 1 72 ? 17.571 -4.085 -19.753 1.00 84.12 72 ASN A C 1
ATOM 601 O O . ASN A 1 72 ? 18.609 -4.412 -19.176 1.00 84.12 72 ASN A O 1
ATOM 605 N N . SER A 1 73 ? 16.760 -5.003 -20.284 1.00 89.25 73 SER A N 1
ATOM 606 C CA . SER A 1 73 ? 17.039 -6.437 -20.227 1.00 89.25 73 SER A CA 1
ATOM 607 C C . SER A 1 73 ? 18.076 -6.861 -21.272 1.00 89.25 73 SER A C 1
ATOM 609 O O . SER A 1 73 ? 18.153 -6.313 -22.373 1.00 89.25 73 SER A O 1
ATOM 611 N N . ARG A 1 74 ? 18.839 -7.914 -20.956 1.00 82.25 74 ARG A N 1
ATOM 612 C CA . ARG A 1 74 ? 19.849 -8.486 -21.860 1.00 82.25 74 ARG A CA 1
ATOM 613 C C . ARG A 1 74 ? 19.259 -8.920 -23.209 1.00 82.25 74 ARG A C 1
ATOM 615 O O . ARG A 1 74 ? 19.867 -8.681 -24.248 1.00 82.25 74 ARG A O 1
ATOM 622 N N . HIS A 1 75 ? 18.037 -9.450 -23.198 1.00 81.19 75 HIS A N 1
ATOM 623 C CA . HIS A 1 75 ? 17.313 -9.831 -24.410 1.00 81.19 75 HIS A CA 1
ATOM 624 C C . HIS A 1 75 ? 17.096 -8.667 -25.378 1.00 81.19 75 HIS A C 1
ATOM 626 O O . HIS A 1 75 ? 17.137 -8.875 -26.587 1.00 81.19 75 HIS A O 1
ATOM 632 N N . PHE A 1 76 ? 16.891 -7.447 -24.872 1.00 80.62 76 PHE A N 1
ATOM 633 C CA . PHE A 1 76 ? 16.764 -6.283 -25.741 1.00 80.62 76 PHE A CA 1
ATOM 634 C C . PHE A 1 76 ? 18.116 -5.870 -26.337 1.00 80.62 76 PHE A C 1
ATOM 636 O O . PHE A 1 76 ? 18.205 -5.583 -27.529 1.00 80.62 76 PHE A O 1
ATOM 643 N N . SER A 1 77 ? 19.184 -5.910 -25.534 1.00 78.38 77 SER A N 1
ATOM 644 C CA . SER A 1 77 ? 20.536 -5.555 -25.987 1.00 78.38 77 SER A CA 1
ATOM 645 C C . SER A 1 77 ? 21.114 -6.512 -27.036 1.00 78.38 77 SER A C 1
ATOM 647 O O . SER A 1 77 ? 21.900 -6.088 -27.877 1.00 78.38 77 SER A O 1
ATOM 649 N N . GLU A 1 78 ? 20.696 -7.780 -27.023 1.00 84.44 78 GLU A N 1
ATOM 650 C CA . GLU A 1 78 ? 21.130 -8.807 -27.982 1.00 84.44 78 GLU A CA 1
ATOM 651 C C . GLU A 1 78 ? 20.382 -8.735 -29.329 1.00 84.44 78 GLU A C 1
ATOM 653 O O . GLU A 1 78 ? 20.797 -9.370 -30.300 1.00 84.44 78 GLU A O 1
ATOM 658 N N . LEU A 1 79 ? 19.295 -7.955 -29.427 1.00 82.56 79 LEU A N 1
ATOM 659 C CA . LEU A 1 79 ? 18.585 -7.734 -30.691 1.00 82.56 79 LEU A CA 1
ATOM 660 C C . LEU A 1 79 ? 19.439 -6.935 -31.681 1.00 82.56 79 LEU A C 1
ATOM 662 O O . LEU A 1 79 ? 20.248 -6.089 -31.306 1.00 82.56 79 LEU A O 1
ATOM 666 N N . SER A 1 80 ? 19.182 -7.129 -32.976 1.00 81.75 80 SER A N 1
ATOM 667 C CA . SER A 1 80 ? 19.800 -6.303 -34.012 1.00 81.75 80 SER A CA 1
ATOM 668 C C . SER A 1 80 ? 19.402 -4.828 -33.866 1.00 81.75 80 SER A C 1
ATOM 670 O O . SER A 1 80 ? 18.260 -4.503 -33.532 1.00 81.75 80 SER A O 1
ATOM 672 N N . VAL A 1 81 ? 20.327 -3.918 -34.191 1.00 80.12 81 VAL A N 1
ATOM 673 C CA . VAL A 1 81 ? 20.143 -2.454 -34.080 1.00 80.12 81 VAL A CA 1
ATOM 674 C C . VAL A 1 81 ? 18.880 -1.964 -34.806 1.00 80.12 81 VAL A C 1
ATOM 676 O O . VAL A 1 81 ? 18.217 -1.034 -34.348 1.00 80.12 81 VAL A O 1
ATOM 679 N N . ARG A 1 82 ? 18.502 -2.601 -35.924 1.00 79.06 82 ARG A N 1
ATOM 680 C CA . ARG A 1 82 ? 17.259 -2.286 -36.646 1.00 79.06 82 ARG A CA 1
ATOM 681 C C . ARG A 1 82 ? 16.014 -2.649 -35.833 1.00 79.06 82 ARG A C 1
ATOM 683 O O . ARG A 1 82 ? 15.114 -1.827 -35.708 1.00 79.06 82 ARG A O 1
ATOM 690 N N . SER A 1 83 ? 16.004 -3.837 -35.238 1.00 79.06 83 SER A N 1
ATOM 691 C CA . SER A 1 83 ? 14.890 -4.320 -34.417 1.00 79.06 83 SER A CA 1
ATOM 692 C C . SER A 1 83 ? 14.731 -3.501 -33.134 1.00 79.06 83 SER A C 1
ATOM 694 O O . SER A 1 83 ? 13.609 -3.242 -32.706 1.00 79.06 83 SER A O 1
ATOM 696 N N . GLN A 1 84 ? 15.839 -3.041 -32.542 1.00 75.81 84 GLN A N 1
ATOM 697 C CA . GLN A 1 84 ? 15.807 -2.127 -31.396 1.00 75.81 84 GLN A CA 1
ATOM 698 C C . GLN A 1 84 ? 15.123 -0.798 -31.758 1.00 75.81 84 GLN A C 1
ATOM 700 O O . GLN A 1 84 ? 14.250 -0.337 -31.021 1.00 75.81 84 GLN A O 1
ATOM 705 N N . LYS A 1 85 ? 15.464 -0.207 -32.916 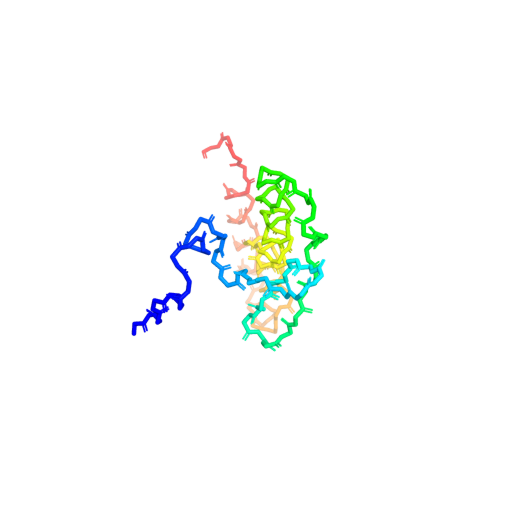1.00 78.38 85 LYS A N 1
ATOM 706 C CA . LYS A 1 85 ? 14.845 1.037 -33.410 1.00 78.38 85 LYS A CA 1
ATOM 707 C C . LYS A 1 85 ? 13.345 0.883 -33.665 1.00 78.38 85 LYS A C 1
ATOM 709 O O . LYS A 1 85 ? 12.576 1.727 -33.215 1.00 78.38 85 LYS A O 1
ATOM 714 N N . ASP A 1 86 ? 12.927 -0.204 -34.312 1.00 80.06 86 ASP A N 1
ATOM 715 C CA . ASP A 1 86 ? 11.507 -0.445 -34.599 1.00 80.06 86 ASP A CA 1
ATOM 716 C C . ASP A 1 86 ? 10.686 -0.584 -33.302 1.00 80.06 86 ASP A C 1
ATOM 718 O O . ASP A 1 86 ? 9.594 -0.027 -33.188 1.00 80.06 86 ASP A O 1
ATOM 722 N N . LYS A 1 87 ? 11.233 -1.246 -32.271 1.00 73.94 87 LYS A N 1
ATOM 723 C CA . LYS A 1 87 ? 10.583 -1.341 -30.953 1.00 73.94 87 LYS A CA 1
ATOM 724 C C . LYS A 1 87 ? 10.528 0.002 -30.221 1.00 73.94 87 LYS A C 1
ATOM 726 O O . LYS A 1 87 ? 9.504 0.295 -29.615 1.00 73.94 87 LYS A O 1
ATOM 731 N N . HIS A 1 88 ? 11.567 0.836 -30.308 1.00 70.00 88 HIS A N 1
ATOM 732 C CA . HIS A 1 88 ? 11.537 2.189 -29.740 1.00 70.00 88 HIS A CA 1
ATOM 733 C C . HIS A 1 88 ? 10.465 3.077 -30.390 1.00 70.00 88 HIS A C 1
ATOM 735 O O . HIS A 1 88 ? 9.713 3.736 -29.670 1.00 70.00 88 HIS A O 1
ATOM 741 N N . CYS A 1 89 ? 10.345 3.053 -31.720 1.00 68.06 89 CYS A N 1
ATOM 742 C CA . CYS A 1 89 ? 9.302 3.797 -32.432 1.00 68.06 89 CYS A CA 1
ATOM 743 C C . CYS A 1 89 ? 7.895 3.274 -32.111 1.00 68.06 89 CYS A C 1
ATOM 745 O O . CYS A 1 89 ? 6.971 4.064 -31.919 1.00 68.06 89 CYS A O 1
ATOM 747 N N . GLN A 1 90 ? 7.720 1.954 -31.986 1.00 65.44 90 GLN A N 1
ATOM 748 C CA . GLN A 1 90 ? 6.420 1.374 -31.648 1.00 65.44 90 GLN A CA 1
ATOM 749 C C . GLN A 1 90 ? 5.940 1.762 -30.242 1.00 65.44 90 GLN A C 1
ATOM 751 O O . GLN A 1 90 ? 4.739 1.847 -30.003 1.00 65.44 90 GLN A O 1
ATOM 756 N N . CYS A 1 91 ? 6.846 2.036 -29.307 1.00 62.84 91 CYS A N 1
ATOM 757 C CA . CYS A 1 91 ? 6.461 2.501 -27.975 1.00 62.84 91 CYS A CA 1
ATOM 758 C C . CYS A 1 91 ? 5.964 3.933 -27.961 1.00 62.84 91 CYS A C 1
ATOM 760 O O . CYS A 1 91 ? 5.010 4.207 -27.244 1.00 62.84 91 CYS A O 1
ATOM 762 N N . GLN A 1 92 ? 6.576 4.810 -28.757 1.00 60.34 92 GLN A N 1
ATOM 763 C CA . GLN A 1 92 ? 6.173 6.214 -28.851 1.00 60.34 92 GLN A CA 1
ATOM 764 C C . GLN A 1 92 ? 4.730 6.337 -29.356 1.00 60.34 92 GLN A C 1
ATOM 766 O O . GLN A 1 92 ? 3.940 7.051 -28.752 1.00 60.34 92 GLN A O 1
ATOM 771 N N . LEU A 1 93 ? 4.352 5.527 -30.350 1.00 59.97 93 LEU A N 1
ATOM 772 C CA . LEU A 1 93 ? 2.982 5.469 -30.877 1.00 59.97 93 LEU A CA 1
ATOM 773 C C . LEU A 1 93 ? 1.932 4.975 -29.865 1.00 59.97 93 LEU A C 1
ATOM 775 O O . LEU A 1 93 ? 0.761 5.291 -30.015 1.00 59.97 93 LEU A O 1
ATOM 779 N N . ASN A 1 94 ? 2.325 4.197 -28.850 1.00 58.22 94 ASN A N 1
ATOM 780 C CA . ASN A 1 94 ? 1.405 3.638 -27.847 1.00 58.22 94 ASN A CA 1
ATOM 781 C C . ASN A 1 94 ? 1.412 4.406 -26.510 1.00 58.22 94 ASN A C 1
ATOM 783 O O . ASN A 1 94 ? 0.670 4.052 -25.594 1.00 58.22 94 ASN A O 1
ATOM 787 N N . SER A 1 95 ? 2.279 5.412 -26.356 1.00 56.88 95 SER A N 1
ATOM 788 C CA . SER A 1 95 ? 2.370 6.249 -25.151 1.00 56.88 95 SER A CA 1
ATOM 789 C C . SER A 1 95 ? 1.582 7.559 -25.236 1.00 56.88 95 SER A C 1
ATOM 791 O O . SER A 1 95 ? 1.469 8.246 -24.219 1.00 56.88 95 SER A O 1
ATOM 793 N N . ASP A 1 96 ? 1.021 7.881 -26.402 1.00 49.12 96 ASP A N 1
ATOM 794 C CA . ASP A 1 96 ? 0.196 9.067 -26.616 1.00 49.12 96 ASP A CA 1
ATOM 795 C C . ASP A 1 96 ? -1.284 8.741 -26.338 1.00 49.12 96 ASP A C 1
ATOM 797 O O . ASP A 1 96 ? -1.875 7.938 -27.052 1.00 49.12 96 ASP A O 1
ATOM 801 N N . PRO A 1 97 ? -1.935 9.353 -25.330 1.00 51.03 97 PRO A N 1
ATOM 802 C CA . PRO A 1 97 ? -3.352 9.115 -25.036 1.00 51.03 97 PRO A CA 1
ATOM 803 C C . PRO A 1 97 ? -4.319 9.834 -26.005 1.00 51.03 97 PRO A C 1
ATOM 805 O O . PRO A 1 97 ? -5.504 9.948 -25.701 1.00 51.03 97 PRO A O 1
ATOM 808 N N . LEU A 1 98 ? -3.826 10.365 -27.132 1.00 44.50 98 LEU A N 1
ATOM 809 C CA . LEU A 1 98 ? -4.591 11.129 -28.132 1.00 44.50 98 LEU A CA 1
ATOM 810 C C . LEU A 1 98 ? -4.451 10.570 -29.564 1.00 44.50 98 LEU A C 1
ATOM 812 O O . LEU A 1 98 ? -4.631 11.302 -30.537 1.00 44.50 98 LEU A O 1
ATOM 816 N N . CYS A 1 99 ? -4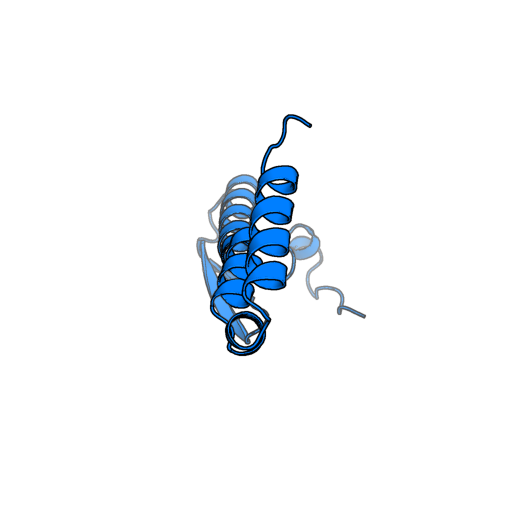.169 9.274 -29.694 1.00 37.94 99 CYS A N 1
ATOM 817 C CA . CYS A 1 99 ? -4.455 8.486 -30.894 1.00 37.94 99 CYS A CA 1
ATOM 818 C C . CYS A 1 99 ? -5.259 7.245 -30.501 1.00 37.94 99 CYS A C 1
ATOM 820 O O . CYS A 1 99 ? -4.880 6.593 -29.502 1.00 37.94 99 CYS A O 1
#

Secondary structure (DSSP, 8-state):
-PPPPSSSGGGGSPTTEEE-SSEEEEE-TTS-EEEEEETTS-HHHHHHHHHHHHHHHHHTT-HHHHHHHHHTSHHHHTS-HHHHHHHHHHHHHHH-TT-